Protein AF-A0A662CG00-F1 (afdb_monomer)

Radius of gyration: 19.38 Å; Cα contacts (8 Å, |Δi|>4): 60; chains: 1; bounding box: 55×36×49 Å

Secondary structure (DSSP, 8-state):
----------TTTTHHHHHHHHHHHHHHHHHHHHHHHH--GGGHHHHHHHHHHHHHHHHHHHHHH-GGGGGGTTSHHHHHHHHHHHHHHHHHHHHHHHHHHPBPTTSPBPPHHHHHHHHH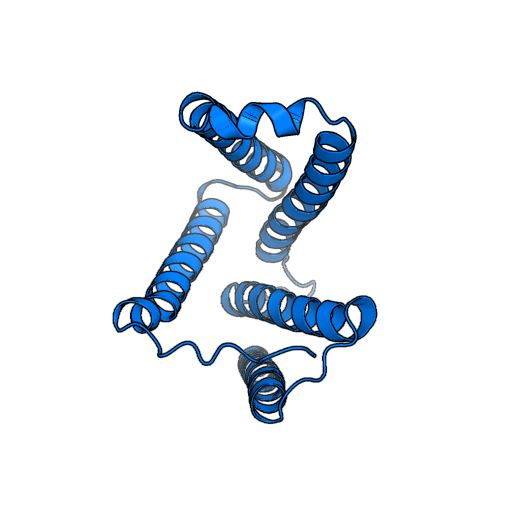HHHHHHHHHHHHHHS-----HHHHHHHHHHHHHHHHHHH-

Foldseek 3Di:
DDDPDPPPPDPVNVCVVVCVVVVLVVVLVVLLVCLVPPADLVCLLVVLVVVVVVVVVVVVVVCVVPVVCVVVVVDVVVVVVVVVVSVVVSVLSSVLSNLQVDQPPVRDRDDNCLSSLCSVLVVVVVVVVCCCPVVVDDDDPVSVCVNVVSVVVSVVVRVD

Sequence (160 aa):
MYKPEREHPERGIIFIPLLLFAGMGLVDSLVKLAQHQYVSDEETALFSAILFLNAFISGILAAIFYRKHNRYFLKGKVWGWGLLLGSVNFGSIYFLVRALHYTSPSGMHMDSSVIFGANNISIVALSVLIGLLVFKEKLKLINWIGVVLSALALLLFTLV

Mean predicted aligned error: 8.77 Å

Solvent-accessible surface area (backbone atoms only — not comparable to full-atom values): 9309 Å² total; per-residue (Å²): 134,91,76,81,80,81,75,73,80,53,83,73,61,72,50,50,64,56,50,50,52,54,50,50,53,51,51,55,50,50,51,51,49,43,43,75,76,76,41,53,82,87,39,37,64,56,53,44,48,52,55,49,49,52,50,48,52,51,48,51,52,48,50,69,76,46,52,91,57,52,72,55,71,75,38,69,67,50,55,53,54,48,50,53,53,48,52,54,53,50,49,50,54,34,52,49,54,50,53,66,65,44,63,43,98,85,74,49,69,65,57,60,69,51,55,53,50,50,51,58,49,48,53,53,52,50,51,51,50,47,39,41,70,75,69,60,54,82,78,52,71,69,57,54,51,52,54,53,51,51,54,49,52,50,53,54,60,70,73,108

pLDDT: mean 81.97, std 12.67, range [35.97, 95.56]

Structure (mmCIF, N/CA/C/O backbone):
data_AF-A0A662CG00-F1
#
_entry.id   AF-A0A662CG00-F1
#
loop_
_atom_site.group_PDB
_atom_site.id
_atom_site.type_symbol
_atom_site.label_atom_id
_atom_site.label_alt_id
_atom_site.label_comp_id
_atom_site.label_asym_id
_atom_site.label_entity_id
_atom_site.label_seq_id
_atom_site.pdbx_PDB_ins_code
_atom_site.Cartn_x
_atom_site.Cartn_y
_atom_site.Cartn_z
_atom_site.occupancy
_atom_site.B_iso_or_equiv
_atom_site.auth_seq_id
_atom_site.auth_comp_id
_atom_site.auth_asym_id
_atom_site.auth_atom_id
_atom_site.pdbx_PDB_model_num
ATOM 1 N N . MET A 1 1 ? -17.172 4.246 31.087 1.00 36.50 1 MET A N 1
ATOM 2 C CA . MET A 1 1 ? -16.514 3.046 31.646 1.00 36.50 1 MET A CA 1
ATOM 3 C C . MET A 1 1 ? -16.277 2.086 30.481 1.00 36.50 1 MET A C 1
ATOM 5 O O . MET A 1 1 ? -17.229 1.475 30.020 1.00 36.50 1 MET A O 1
ATOM 9 N N . TYR A 1 2 ? -15.072 2.067 29.902 1.00 46.22 2 TYR A N 1
ATOM 10 C CA . TYR A 1 2 ? -14.733 1.163 28.793 1.00 46.22 2 TYR A CA 1
ATOM 11 C C . TYR A 1 2 ? -14.626 -0.260 29.355 1.00 46.22 2 TYR A C 1
ATOM 13 O O . TYR A 1 2 ? -13.738 -0.530 30.165 1.00 46.22 2 TYR A O 1
ATOM 21 N N . LYS A 1 3 ? -15.575 -1.135 29.007 1.00 35.97 3 LYS A N 1
ATOM 22 C CA . LYS A 1 3 ? -15.503 -2.565 29.326 1.00 35.97 3 LYS A CA 1
ATOM 23 C C . LYS A 1 3 ? -14.672 -3.236 28.231 1.00 35.97 3 LYS A C 1
ATOM 25 O O . LYS A 1 3 ? -15.059 -3.135 27.072 1.00 35.97 3 LYS A O 1
ATOM 30 N N . PRO A 1 4 ? -13.546 -3.890 28.555 1.00 45.88 4 PRO A N 1
ATOM 31 C CA . PRO A 1 4 ? -12.850 -4.703 27.575 1.00 45.88 4 PRO A CA 1
ATOM 32 C C . PRO A 1 4 ? -13.697 -5.953 27.314 1.00 45.88 4 PRO A C 1
ATOM 34 O O . PRO A 1 4 ? -13.821 -6.809 28.193 1.00 45.88 4 PRO A O 1
ATOM 37 N N . GLU A 1 5 ? -14.302 -6.028 26.131 1.00 48.56 5 GLU A N 1
ATOM 38 C CA . GLU A 1 5 ? -14.909 -7.250 25.604 1.00 48.56 5 GLU A CA 1
ATOM 39 C C . GLU A 1 5 ? -13.821 -8.336 25.614 1.00 48.56 5 GLU A C 1
ATOM 41 O O . GLU A 1 5 ? -12.759 -8.188 25.002 1.00 48.56 5 GLU 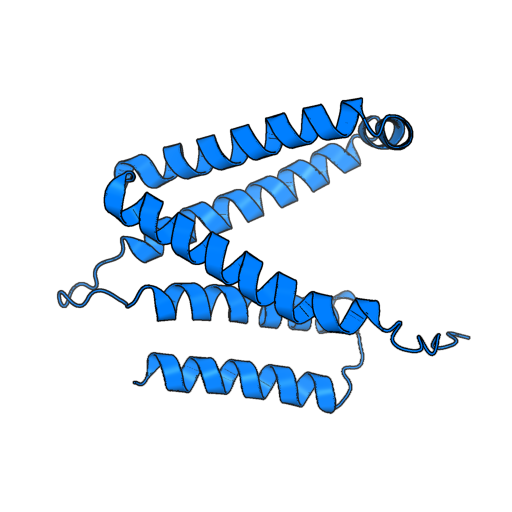A O 1
ATOM 46 N N . ARG A 1 6 ? -14.018 -9.398 26.401 1.00 46.66 6 ARG A N 1
ATOM 47 C CA . ARG A 1 6 ? -13.152 -10.576 26.342 1.00 46.66 6 ARG A CA 1
ATOM 48 C C . ARG A 1 6 ? -13.641 -11.408 25.172 1.00 46.66 6 ARG A C 1
ATOM 50 O O . ARG A 1 6 ? -14.502 -12.263 25.348 1.00 46.66 6 ARG A O 1
ATOM 57 N N . GLU A 1 7 ? -13.107 -11.138 23.991 1.00 55.09 7 GLU A N 1
ATOM 58 C CA . GLU A 1 7 ? -13.342 -12.009 22.849 1.00 55.09 7 GLU A CA 1
ATOM 59 C C . GLU A 1 7 ? -12.662 -13.351 23.128 1.00 55.09 7 GLU A C 1
ATOM 61 O O . GLU A 1 7 ? -11.434 -13.467 23.167 1.00 55.09 7 GLU A O 1
ATOM 66 N N . HIS A 1 8 ? -13.473 -14.370 23.410 1.00 48.47 8 HIS A N 1
ATOM 67 C CA . HIS A 1 8 ? -13.019 -15.745 23.304 1.00 48.47 8 HIS A CA 1
ATOM 68 C C . HIS A 1 8 ? -12.595 -15.945 21.848 1.00 48.47 8 HIS A C 1
ATOM 70 O O . HIS A 1 8 ? -13.415 -15.680 20.971 1.00 48.47 8 HIS A O 1
ATOM 76 N N . PRO A 1 9 ? -11.352 -16.372 21.558 1.00 52.09 9 PRO A N 1
ATOM 77 C CA . PRO A 1 9 ? -10.937 -16.576 20.183 1.00 52.09 9 PRO A CA 1
ATOM 78 C C . PRO A 1 9 ? -11.820 -17.675 19.593 1.00 52.09 9 PRO A C 1
ATOM 80 O O . PRO A 1 9 ? -11.669 -18.855 19.920 1.00 52.09 9 PRO A O 1
ATOM 83 N N . GLU A 1 10 ? -12.788 -17.286 18.765 1.00 61.75 10 GLU A N 1
ATOM 84 C CA . GLU A 1 10 ? -13.555 -18.230 17.970 1.00 61.75 10 GLU A CA 1
ATOM 85 C C . GLU A 1 10 ? -12.547 -19.061 17.171 1.00 61.75 10 GLU A C 1
ATOM 87 O O . GLU A 1 10 ? -11.592 -18.523 16.609 1.00 61.75 10 GLU A O 1
ATOM 92 N N . ARG A 1 11 ? -12.712 -20.388 17.138 1.00 62.00 11 ARG A N 1
ATOM 93 C CA . ARG A 1 11 ? -11.718 -21.312 16.555 1.00 62.00 11 ARG A CA 1
ATOM 94 C C . ARG A 1 11 ? -11.345 -20.978 15.096 1.00 62.00 11 ARG A C 1
ATOM 96 O O . ARG A 1 11 ? -10.280 -21.385 14.647 1.00 62.00 11 ARG A O 1
ATOM 103 N N . GLY A 1 12 ? -12.176 -20.212 14.382 1.00 62.88 12 GLY A N 1
ATOM 104 C CA . GLY A 1 12 ? -11.893 -19.695 13.038 1.00 62.88 12 GLY A CA 1
ATOM 105 C C . GLY A 1 12 ? -10.865 -18.553 12.971 1.00 62.88 12 GLY A C 1
ATOM 106 O O . GLY A 1 12 ? -10.205 -18.399 11.947 1.00 62.88 12 GLY A O 1
ATOM 107 N N . ILE A 1 13 ? -10.656 -17.792 14.050 1.00 69.88 13 ILE A N 1
ATOM 108 C CA . ILE A 1 13 ? -9.767 -16.612 14.078 1.00 69.88 13 ILE A CA 1
ATOM 109 C C . ILE A 1 13 ? -8.284 -17.021 14.011 1.00 69.88 13 ILE A C 1
ATOM 111 O O . ILE A 1 13 ? -7.452 -16.275 13.501 1.00 69.88 13 ILE A O 1
ATOM 115 N N . ILE A 1 14 ? -7.948 -18.241 14.441 1.00 79.00 14 ILE A N 1
ATOM 116 C CA . ILE A 1 14 ? -6.572 -18.770 14.436 1.00 79.00 14 ILE A CA 1
ATOM 117 C C . ILE A 1 14 ? -6.041 -18.981 13.006 1.00 79.00 14 ILE A C 1
ATOM 119 O O . ILE A 1 14 ? -4.834 -18.917 12.784 1.00 79.00 14 ILE A O 1
ATOM 123 N N . PHE A 1 15 ? -6.921 -19.176 12.017 1.00 85.19 15 PHE A N 1
ATOM 124 C CA . PHE A 1 15 ? -6.515 -19.328 10.615 1.00 85.19 15 PHE A CA 1
ATOM 125 C C . PHE A 1 15 ? -6.239 -17.993 9.914 1.00 85.19 15 PHE A C 1
ATOM 127 O O . PHE A 1 15 ? -5.565 -17.981 8.885 1.00 85.19 15 PHE A O 1
ATOM 134 N N . ILE A 1 16 ? -6.712 -16.867 10.462 1.00 85.56 16 ILE A N 1
ATOM 135 C CA . ILE A 1 16 ? -6.557 -15.545 9.836 1.00 85.56 16 ILE A CA 1
ATOM 136 C C . ILE A 1 16 ? -5.075 -15.157 9.673 1.00 85.56 16 ILE A C 1
ATOM 138 O O . ILE A 1 16 ? -4.707 -14.772 8.564 1.00 85.56 16 ILE A O 1
ATOM 142 N N . PRO A 1 17 ? -4.191 -15.302 10.684 1.00 85.88 17 PRO A N 1
ATOM 143 C CA . PRO A 1 17 ? -2.763 -15.030 10.512 1.00 85.88 17 PRO A CA 1
ATOM 144 C C . PRO A 1 17 ? -2.103 -15.895 9.434 1.00 85.88 17 PRO A C 1
ATOM 146 O O . PRO A 1 17 ? -1.282 -15.393 8.674 1.00 85.88 17 PRO A O 1
ATOM 149 N N . LEU A 1 18 ? -2.483 -17.175 9.334 1.00 88.75 18 LEU A N 1
ATOM 150 C CA . LEU A 1 18 ? -1.947 -18.087 8.320 1.00 88.75 18 LEU A CA 1
ATOM 151 C C . LEU A 1 18 ? -2.378 -17.662 6.909 1.00 88.75 18 LEU A C 1
ATOM 153 O O . LEU A 1 18 ? -1.567 -17.644 5.986 1.00 88.75 18 LEU A O 1
ATOM 157 N N . LEU A 1 19 ? -3.650 -17.286 6.752 1.00 90.44 19 LEU A N 1
ATOM 158 C CA . LEU A 1 19 ? -4.203 -16.814 5.485 1.00 90.44 19 LEU A CA 1
ATOM 159 C C . LEU A 1 19 ? -3.586 -15.475 5.069 1.00 90.44 19 LEU A C 1
ATOM 161 O O . LEU A 1 19 ? -3.247 -15.304 3.902 1.00 90.44 19 LEU A O 1
ATOM 165 N N . LEU A 1 20 ? -3.389 -14.551 6.015 1.00 88.75 20 LEU A N 1
ATOM 166 C CA . LEU A 1 20 ? -2.691 -13.287 5.768 1.00 88.75 20 LEU A CA 1
ATOM 167 C C . LEU A 1 20 ? -1.233 -13.516 5.370 1.00 88.75 20 LEU A C 1
ATOM 169 O O . LEU A 1 20 ? -0.775 -12.898 4.415 1.00 88.75 20 LEU A O 1
ATOM 173 N N . PHE A 1 21 ? -0.528 -14.423 6.051 1.00 88.00 21 PHE A N 1
ATOM 174 C CA . PHE A 1 21 ? 0.848 -14.782 5.712 1.00 88.00 21 PHE A CA 1
ATOM 175 C C . PHE A 1 21 ? 0.948 -15.351 4.291 1.00 88.00 21 PHE A C 1
ATOM 177 O O . PHE A 1 21 ? 1.732 -14.860 3.481 1.00 88.00 21 PHE A O 1
ATOM 184 N N . ALA A 1 22 ? 0.112 -16.341 3.963 1.00 93.06 22 ALA A N 1
ATOM 185 C CA . ALA A 1 22 ? 0.098 -16.952 2.637 1.00 93.06 22 ALA A CA 1
ATOM 186 C C . ALA A 1 22 ? -0.325 -15.954 1.546 1.00 93.06 22 ALA A C 1
ATOM 188 O O . ALA A 1 22 ? 0.292 -15.901 0.485 1.00 93.06 22 ALA A O 1
ATOM 189 N N . GLY A 1 23 ? -1.351 -15.143 1.813 1.00 93.38 23 GLY A N 1
ATOM 190 C CA . GLY A 1 23 ? -1.857 -14.135 0.887 1.00 93.38 23 GLY A CA 1
ATOM 191 C C . GLY A 1 23 ? -0.847 -13.023 0.612 1.00 93.38 23 GLY A C 1
ATOM 192 O O . GLY A 1 23 ? -0.605 -12.715 -0.552 1.00 93.38 23 GLY A O 1
ATOM 193 N N . MET A 1 24 ? -0.214 -12.460 1.649 1.00 89.94 24 MET A N 1
ATOM 194 C CA . MET A 1 24 ? 0.842 -11.456 1.465 1.00 89.94 24 MET A CA 1
ATOM 195 C C . MET A 1 24 ? 2.039 -12.034 0.714 1.00 89.94 24 MET A C 1
ATOM 197 O O . MET A 1 24 ? 2.472 -11.434 -0.262 1.00 89.94 24 MET A O 1
ATOM 201 N N . GLY A 1 25 ? 2.522 -13.222 1.094 1.00 90.75 25 GLY A N 1
ATOM 202 C CA . GLY A 1 25 ? 3.646 -13.858 0.401 1.00 90.75 25 GLY A CA 1
ATOM 203 C C . GLY A 1 25 ? 3.355 -14.135 -1.078 1.00 90.75 25 GLY A C 1
ATOM 204 O O . GLY A 1 25 ? 4.222 -13.928 -1.929 1.00 90.75 25 GLY A O 1
ATOM 205 N N . LEU A 1 26 ? 2.124 -14.547 -1.402 1.00 95.12 26 LEU A N 1
ATOM 206 C CA . LEU A 1 26 ? 1.669 -14.703 -2.785 1.00 95.12 26 LEU A CA 1
ATOM 207 C C . LEU A 1 26 ? 1.659 -13.371 -3.537 1.00 95.12 26 LEU A C 1
ATOM 209 O O . LEU A 1 26 ? 2.178 -13.310 -4.649 1.00 95.12 26 LEU A O 1
ATOM 213 N N . VAL A 1 27 ? 1.096 -12.313 -2.949 1.00 92.62 27 VAL A N 1
ATOM 214 C CA . VAL A 1 27 ? 1.043 -10.984 -3.578 1.00 92.62 27 VAL A CA 1
ATOM 215 C C . VAL A 1 27 ? 2.450 -10.433 -3.815 1.00 92.62 27 VAL A C 1
ATOM 217 O O . VAL A 1 27 ? 2.746 -10.035 -4.940 1.00 92.62 27 VAL A O 1
ATOM 220 N N . ASP A 1 28 ? 3.334 -10.481 -2.817 1.00 91.75 28 ASP A N 1
ATOM 221 C CA . ASP A 1 28 ? 4.722 -10.009 -2.932 1.00 91.75 28 ASP A CA 1
ATOM 222 C C . ASP A 1 28 ? 5.478 -10.781 -4.028 1.00 91.75 28 ASP A C 1
ATOM 224 O O . ASP A 1 28 ? 6.161 -10.193 -4.871 1.00 91.75 28 ASP A O 1
ATOM 228 N N . SER A 1 29 ? 5.285 -12.103 -4.085 1.00 91.38 29 SER A N 1
ATOM 229 C CA . SER A 1 29 ? 5.883 -12.9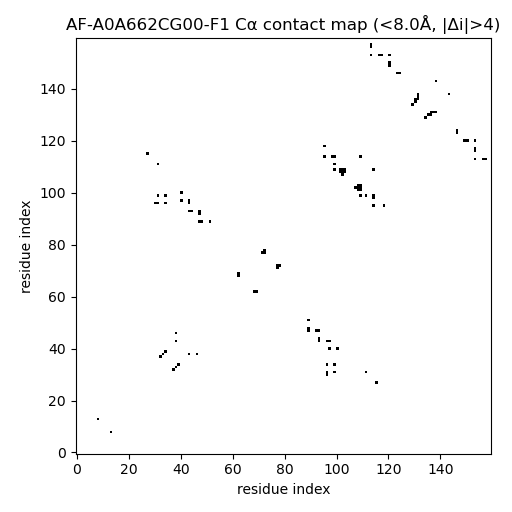55 -5.121 1.00 91.38 29 SER A CA 1
ATOM 230 C C . SER A 1 29 ? 5.351 -12.636 -6.518 1.00 91.38 29 SER A C 1
ATOM 232 O O . SER A 1 29 ? 6.129 -12.592 -7.470 1.00 91.38 29 SER A O 1
ATOM 234 N N . LEU A 1 30 ? 4.046 -12.387 -6.659 1.00 92.25 30 LEU A N 1
ATOM 235 C CA . LEU A 1 30 ? 3.433 -12.004 -7.933 1.00 92.25 30 LEU A CA 1
ATOM 236 C C . LEU A 1 30 ? 3.906 -10.627 -8.396 1.00 92.25 30 LEU A C 1
ATOM 238 O O . LEU A 1 30 ? 4.181 -10.458 -9.580 1.00 92.25 30 LEU A O 1
ATOM 242 N N . VAL A 1 31 ? 4.047 -9.663 -7.483 1.00 91.38 31 VAL A N 1
ATOM 243 C CA . VAL A 1 31 ? 4.604 -8.340 -7.801 1.00 91.38 31 VAL A CA 1
ATOM 244 C C . VAL A 1 31 ? 6.053 -8.474 -8.254 1.00 91.38 31 VAL A C 1
ATOM 246 O O . VAL A 1 31 ? 6.409 -7.903 -9.280 1.00 91.38 31 VAL A O 1
ATOM 249 N N . LYS A 1 32 ? 6.874 -9.274 -7.561 1.00 89.25 32 LYS A N 1
ATOM 250 C CA . LYS A 1 32 ? 8.256 -9.555 -7.981 1.00 89.25 32 LYS A CA 1
ATOM 251 C C . LYS A 1 32 ? 8.317 -10.234 -9.350 1.00 89.25 32 LYS A C 1
ATOM 253 O O . LYS A 1 32 ? 9.147 -9.875 -10.176 1.00 89.25 32 LYS A O 1
ATOM 258 N N . LEU A 1 33 ? 7.449 -11.214 -9.597 1.00 90.19 33 LEU A N 1
ATOM 259 C CA . LEU A 1 33 ? 7.377 -11.911 -10.880 1.00 90.19 33 LEU A CA 1
ATOM 260 C C . LEU A 1 33 ? 6.972 -10.953 -12.005 1.00 90.19 33 LEU A C 1
ATOM 262 O O . LEU A 1 33 ? 7.603 -10.952 -13.060 1.00 90.19 33 LEU A O 1
ATOM 266 N N . ALA A 1 34 ? 5.952 -10.127 -11.763 1.00 88.19 34 ALA A N 1
ATOM 267 C CA . ALA A 1 34 ? 5.493 -9.116 -12.704 1.00 88.19 34 ALA A CA 1
ATOM 268 C C . ALA A 1 34 ? 6.598 -8.104 -13.009 1.00 88.19 34 ALA A C 1
ATOM 270 O O . ALA A 1 34 ? 6.887 -7.849 -14.174 1.00 88.19 34 ALA A O 1
ATOM 271 N N . GLN A 1 35 ? 7.258 -7.609 -11.963 1.00 87.12 35 GLN A N 1
ATOM 272 C CA . GLN A 1 35 ? 8.409 -6.724 -12.059 1.00 87.12 35 GLN A CA 1
ATOM 273 C C . GLN A 1 35 ? 9.517 -7.347 -12.916 1.00 87.12 35 GLN A C 1
ATOM 275 O O . GLN A 1 35 ? 9.969 -6.738 -13.875 1.00 87.12 35 GLN A O 1
ATOM 280 N N . HIS A 1 36 ? 9.910 -8.588 -12.632 1.00 85.50 36 HIS A N 1
ATOM 281 C CA . HIS A 1 36 ? 11.012 -9.229 -13.342 1.00 85.50 36 HIS A CA 1
ATOM 282 C C . HIS A 1 36 ? 10.691 -9.536 -14.817 1.00 85.50 36 HIS A C 1
ATOM 284 O O . HIS A 1 36 ? 11.576 -9.419 -15.666 1.00 85.50 36 HIS A O 1
ATOM 290 N N . GLN A 1 37 ? 9.467 -9.972 -15.132 1.00 84.62 37 GLN A N 1
ATOM 291 C CA . GLN A 1 37 ? 9.127 -10.464 -16.474 1.00 84.62 37 GLN A CA 1
ATOM 292 C C . GLN A 1 37 ? 8.473 -9.425 -17.388 1.00 84.62 37 GLN A C 1
ATOM 294 O O . GLN A 1 37 ? 8.587 -9.554 -18.606 1.00 84.62 37 GLN A O 1
ATOM 299 N N . TYR A 1 38 ? 7.764 -8.442 -16.832 1.00 80.12 38 TYR A N 1
ATOM 300 C CA . TYR A 1 38 ? 6.805 -7.639 -17.598 1.00 80.12 38 TYR A CA 1
ATOM 301 C C . TYR A 1 38 ? 6.874 -6.132 -17.342 1.00 80.12 38 TYR A C 1
ATOM 303 O O . TYR A 1 38 ? 6.138 -5.401 -17.999 1.00 80.12 38 TYR A O 1
ATOM 311 N N . VAL A 1 39 ? 7.686 -5.655 -16.393 1.00 82.62 39 VAL A N 1
ATOM 312 C CA . VAL A 1 39 ? 7.731 -4.229 -16.038 1.00 82.62 39 VAL A CA 1
ATOM 313 C C . VAL A 1 39 ? 9.169 -3.741 -16.092 1.00 82.62 39 VAL A C 1
ATOM 315 O O . VAL A 1 39 ? 9.980 -4.089 -15.241 1.00 82.62 39 VAL A O 1
ATOM 318 N N . SER A 1 40 ? 9.487 -2.915 -17.083 1.00 80.56 40 SER A N 1
ATOM 319 C CA . SER A 1 40 ? 10.732 -2.141 -17.076 1.00 80.56 40 SER A CA 1
ATOM 320 C C . SER A 1 40 ? 10.636 -0.943 -16.116 1.00 80.56 40 SER A C 1
ATOM 322 O O . SER A 1 40 ? 9.545 -0.560 -15.688 1.00 80.56 40 SER A O 1
ATOM 324 N N . ASP A 1 41 ? 11.766 -0.317 -15.767 1.00 76.38 41 ASP A N 1
ATOM 325 C CA . ASP A 1 41 ? 11.772 0.797 -14.803 1.00 76.38 41 ASP A CA 1
ATOM 326 C C . ASP A 1 41 ? 10.881 1.971 -15.260 1.00 76.38 41 ASP A C 1
ATOM 328 O O . ASP A 1 41 ? 10.110 2.520 -14.467 1.00 76.38 41 ASP A O 1
ATOM 332 N N . GLU A 1 42 ? 10.873 2.262 -16.565 1.00 78.00 42 GLU A N 1
ATOM 333 C CA . GLU A 1 42 ? 10.032 3.293 -17.192 1.00 78.00 42 GLU A CA 1
ATOM 334 C C . GLU A 1 42 ? 8.528 2.955 -17.152 1.00 78.00 42 GLU A C 1
ATOM 336 O O . GLU A 1 42 ? 7.679 3.849 -17.105 1.00 78.00 42 GLU A O 1
ATOM 341 N N . GLU A 1 43 ? 8.174 1.669 -17.092 1.00 86.88 43 GLU A N 1
ATOM 342 C CA . GLU A 1 43 ? 6.789 1.181 -17.077 1.00 86.88 43 GLU A CA 1
ATOM 343 C C . GLU A 1 43 ? 6.217 1.025 -15.661 1.00 86.88 43 GLU A C 1
ATOM 345 O O . GLU A 1 43 ? 5.024 0.755 -15.499 1.00 86.88 43 GLU A O 1
ATOM 350 N N . THR A 1 44 ? 7.019 1.259 -14.618 1.00 86.94 44 THR A N 1
ATOM 351 C CA . THR A 1 44 ? 6.601 1.141 -13.208 1.00 86.94 44 THR A CA 1
ATOM 352 C C . THR A 1 44 ? 5.335 1.953 -12.895 1.00 86.94 44 THR A C 1
ATOM 354 O O . THR A 1 44 ? 4.439 1.499 -12.168 1.00 86.94 44 THR A O 1
ATOM 357 N N . ALA A 1 45 ? 5.225 3.155 -13.471 1.00 88.69 45 ALA A N 1
ATOM 358 C CA . ALA A 1 45 ? 4.048 4.010 -13.321 1.00 88.69 45 ALA A CA 1
ATOM 359 C C . ALA A 1 45 ? 2.810 3.420 -14.015 1.00 88.69 45 ALA A C 1
ATOM 361 O O . ALA A 1 45 ? 1.720 3.429 -13.439 1.00 88.69 45 ALA A O 1
ATOM 362 N N . LEU A 1 46 ? 2.979 2.872 -15.224 1.00 89.38 46 LEU A N 1
ATOM 363 C CA . LEU A 1 46 ? 1.910 2.228 -15.992 1.00 89.38 46 LEU A CA 1
ATOM 364 C C . LEU A 1 46 ? 1.406 0.965 -15.290 1.00 89.38 46 LEU A C 1
ATOM 366 O O . LEU A 1 46 ? 0.197 0.803 -15.129 1.00 89.38 46 LEU A O 1
ATOM 370 N N . PHE A 1 47 ? 2.311 0.119 -14.795 1.00 90.50 47 PHE A N 1
ATOM 371 C CA . PHE A 1 47 ? 1.962 -1.060 -14.003 1.00 90.50 47 PHE A CA 1
ATOM 372 C C . PHE A 1 47 ? 1.122 -0.690 -12.772 1.00 90.50 47 PHE A C 1
ATOM 374 O O . PHE A 1 47 ? 0.032 -1.230 -12.564 1.00 90.50 47 PHE A O 1
ATOM 381 N N . SER A 1 48 ? 1.581 0.298 -11.999 1.00 90.94 48 SER A N 1
ATOM 382 C CA . SER A 1 48 ? 0.855 0.791 -10.821 1.00 90.94 48 SER A CA 1
ATOM 383 C C . SER A 1 48 ? -0.524 1.353 -11.192 1.00 90.94 48 SER A C 1
ATOM 385 O O . SER A 1 48 ? -1.506 1.115 -10.486 1.00 90.94 48 SER A O 1
ATOM 387 N N . ALA A 1 49 ? -0.633 2.057 -12.324 1.00 91.62 49 ALA A N 1
ATOM 388 C CA . ALA A 1 49 ? -1.900 2.601 -12.807 1.00 91.62 49 ALA A CA 1
ATOM 389 C C . ALA A 1 49 ? -2.889 1.500 -13.215 1.00 91.62 49 ALA A C 1
ATOM 391 O O . ALA A 1 49 ? -4.071 1.595 -12.884 1.00 91.62 49 ALA A O 1
ATOM 392 N N . ILE A 1 50 ? -2.420 0.435 -13.870 1.00 92.31 50 ILE A N 1
ATOM 393 C CA . ILE A 1 50 ? -3.255 -0.715 -14.246 1.00 92.31 50 ILE A CA 1
ATOM 394 C C . ILE A 1 50 ? -3.755 -1.452 -12.996 1.00 92.31 50 ILE A C 1
ATOM 396 O O . ILE A 1 50 ? -4.940 -1.786 -12.922 1.00 92.31 50 ILE A O 1
ATOM 400 N N . LEU A 1 51 ? -2.901 -1.649 -11.983 1.00 92.06 51 LEU A N 1
ATOM 401 C CA . LEU A 1 51 ? -3.321 -2.223 -10.698 1.00 92.06 51 LEU A CA 1
ATOM 402 C C . LEU A 1 51 ? -4.434 -1.392 -10.045 1.00 92.06 51 LEU A C 1
ATOM 404 O O . LEU A 1 51 ? -5.439 -1.942 -9.588 1.00 92.06 51 LEU A O 1
ATOM 408 N N . PHE A 1 52 ? -4.294 -0.066 -10.054 1.00 91.88 52 PHE A N 1
ATOM 409 C CA . PHE A 1 52 ? -5.304 0.844 -9.515 1.00 91.88 52 PHE A CA 1
ATOM 410 C C . PHE A 1 52 ? -6.585 0.881 -10.343 1.00 91.88 52 PHE A C 1
ATOM 412 O O . PHE A 1 52 ? -7.674 0.956 -9.775 1.00 91.88 52 PHE A O 1
ATOM 419 N N . LEU A 1 53 ? -6.484 0.772 -11.666 1.00 93.88 53 LEU A N 1
ATOM 420 C CA . LEU A 1 53 ? -7.646 0.638 -12.536 1.00 93.88 53 LEU A CA 1
ATOM 421 C C . LEU A 1 53 ? -8.414 -0.651 -12.219 1.00 93.88 53 LEU A C 1
ATOM 423 O O . LEU A 1 53 ? -9.638 -0.624 -12.098 1.00 93.88 53 LEU A O 1
ATOM 427 N N . ASN A 1 54 ? -7.712 -1.764 -12.003 1.00 94.44 54 ASN A N 1
ATOM 428 C CA . ASN A 1 54 ? -8.336 -3.020 -11.596 1.00 94.44 54 ASN A CA 1
ATOM 429 C C . ASN A 1 54 ? -8.986 -2.919 -10.199 1.00 94.44 54 ASN A C 1
ATOM 431 O O . ASN A 1 54 ? -10.101 -3.404 -9.983 1.00 94.44 54 ASN A O 1
ATOM 435 N N . ALA A 1 55 ? -8.343 -2.224 -9.256 1.00 93.06 55 ALA A N 1
ATOM 436 C CA . ALA A 1 55 ? -8.931 -1.922 -7.949 1.00 93.06 55 ALA A CA 1
ATOM 437 C C . ALA A 1 55 ? -10.188 -1.038 -8.075 1.00 93.06 55 ALA A C 1
ATOM 439 O O . ALA A 1 55 ? -11.189 -1.270 -7.399 1.00 93.06 55 ALA A O 1
ATOM 440 N N . PHE A 1 56 ? -10.184 -0.069 -8.990 1.00 92.62 56 PHE A N 1
ATOM 441 C CA . PHE A 1 56 ? -11.336 0.786 -9.261 1.00 92.62 56 PHE A CA 1
ATOM 442 C C . PHE A 1 56 ? -12.509 0.000 -9.864 1.00 92.62 56 PHE A C 1
ATOM 444 O O . PHE A 1 56 ? -13.635 0.111 -9.378 1.00 92.62 56 PHE A O 1
ATOM 451 N N . ILE A 1 57 ? -12.249 -0.846 -10.867 1.00 95.56 57 ILE A N 1
ATOM 452 C CA . ILE A 1 57 ? -13.266 -1.711 -11.486 1.00 95.56 57 ILE A CA 1
ATOM 453 C C . ILE A 1 57 ? -13.854 -2.670 -10.447 1.00 95.56 57 ILE A C 1
ATOM 455 O O . ILE A 1 57 ? -15.075 -2.760 -10.316 1.00 95.56 57 ILE A O 1
ATOM 459 N N . SER A 1 58 ? -13.011 -3.348 -9.663 1.00 93.69 58 SER A N 1
ATOM 460 C CA . SER A 1 58 ? -13.489 -4.245 -8.603 1.00 93.69 58 SER A CA 1
ATOM 461 C C . SER A 1 58 ? -14.291 -3.496 -7.531 1.00 93.69 58 SER A C 1
ATOM 463 O O . SER A 1 58 ? -15.320 -4.000 -7.079 1.00 93.69 58 SER A O 1
ATOM 465 N N . GLY A 1 59 ? -13.906 -2.259 -7.202 1.00 90.88 59 GLY A N 1
ATOM 466 C CA . GLY A 1 59 ? -14.673 -1.361 -6.339 1.00 90.88 59 GLY A CA 1
ATOM 467 C C . GLY A 1 59 ? -16.056 -1.013 -6.900 1.00 90.88 59 GLY A C 1
ATOM 468 O O . GLY A 1 59 ? -17.043 -1.062 -6.162 1.00 90.88 59 GLY A O 1
ATOM 469 N N . ILE A 1 60 ? -16.163 -0.726 -8.203 1.00 90.75 60 ILE A N 1
ATOM 470 C CA . ILE A 1 60 ? -17.456 -0.506 -8.875 1.00 90.75 60 ILE A CA 1
ATOM 471 C C . ILE A 1 60 ? -18.314 -1.770 -8.809 1.00 90.75 60 ILE A C 1
ATOM 473 O O . ILE A 1 60 ? -19.487 -1.690 -8.436 1.00 90.75 60 ILE A O 1
ATOM 477 N N . LEU A 1 61 ? -17.745 -2.937 -9.127 1.00 93.06 61 LEU A N 1
ATOM 478 C CA . LEU A 1 61 ? -18.462 -4.211 -9.041 1.00 93.06 61 LEU A CA 1
ATOM 479 C C . LEU A 1 61 ? -18.981 -4.440 -7.618 1.00 93.06 61 LEU A C 1
ATOM 481 O O . LEU A 1 61 ? -20.167 -4.711 -7.430 1.00 93.06 61 LEU A O 1
ATOM 485 N N . ALA A 1 62 ? -18.135 -4.248 -6.605 1.00 90.50 62 ALA A N 1
ATOM 486 C CA . ALA A 1 62 ? -18.535 -4.356 -5.208 1.00 90.50 62 ALA A CA 1
ATOM 487 C C . ALA A 1 62 ? -19.679 -3.384 -4.861 1.00 90.50 62 ALA A C 1
ATOM 489 O O . ALA A 1 62 ? -20.649 -3.783 -4.214 1.00 90.50 62 ALA A O 1
ATOM 490 N N . ALA A 1 63 ? -19.641 -2.137 -5.340 1.00 87.94 63 ALA A N 1
ATOM 491 C CA . ALA A 1 63 ? -20.709 -1.160 -5.110 1.00 87.94 63 ALA A CA 1
ATOM 492 C C . ALA A 1 63 ? -22.062 -1.570 -5.734 1.00 87.94 63 ALA A C 1
ATOM 494 O O . ALA A 1 63 ? -23.124 -1.213 -5.210 1.00 87.94 63 ALA A O 1
ATOM 495 N N . ILE A 1 64 ? -22.056 -2.346 -6.825 1.00 89.25 64 ILE A N 1
ATOM 496 C CA . ILE A 1 64 ? -23.279 -2.890 -7.441 1.00 89.25 64 ILE A CA 1
ATOM 497 C C . ILE A 1 64 ? -23.912 -3.963 -6.546 1.00 89.25 64 ILE A C 1
ATOM 499 O O . ILE A 1 64 ? -25.138 -3.965 -6.392 1.00 89.25 64 ILE A O 1
ATOM 503 N N . PHE A 1 65 ? -23.103 -4.839 -5.942 1.00 89.56 65 PHE A N 1
ATOM 504 C CA . PHE A 1 65 ? -23.578 -5.912 -5.058 1.00 89.56 65 PHE A CA 1
ATOM 505 C C . PHE A 1 65 ? -23.955 -5.401 -3.657 1.00 89.56 65 PHE A C 1
ATOM 507 O O . PHE A 1 65 ? -24.962 -5.826 -3.089 1.00 89.56 65 PHE A O 1
ATOM 514 N N . TYR A 1 66 ? -23.219 -4.429 -3.111 1.00 86.31 66 TYR A N 1
ATOM 515 C CA . TYR A 1 66 ? -23.395 -3.927 -1.741 1.00 86.31 66 TYR A CA 1
ATOM 516 C C . TYR A 1 66 ? -24.190 -2.612 -1.654 1.00 86.31 66 TYR A C 1
ATOM 518 O O . TYR A 1 66 ? -23.855 -1.711 -0.878 1.00 86.31 66 TYR A O 1
ATOM 526 N N . ARG A 1 67 ? -25.316 -2.524 -2.382 1.00 80.19 67 ARG A N 1
ATOM 527 C CA . ARG A 1 67 ? -26.125 -1.292 -2.553 1.00 80.19 67 ARG A CA 1
ATOM 528 C C . ARG A 1 67 ? -26.502 -0.557 -1.264 1.00 80.19 67 ARG A C 1
ATOM 530 O O . ARG A 1 67 ? -26.629 0.666 -1.273 1.00 80.19 67 ARG A O 1
ATOM 537 N N . LYS A 1 68 ? -26.657 -1.271 -0.142 1.00 80.06 68 LYS A N 1
ATOM 538 C CA . LYS A 1 68 ? -26.990 -0.692 1.176 1.00 80.06 68 LYS A CA 1
ATOM 539 C C . LYS A 1 68 ? -25.988 0.386 1.624 1.00 80.06 68 LYS A C 1
ATOM 541 O O . LYS A 1 68 ? -26.369 1.314 2.338 1.00 80.06 68 LYS A O 1
ATOM 546 N N . HI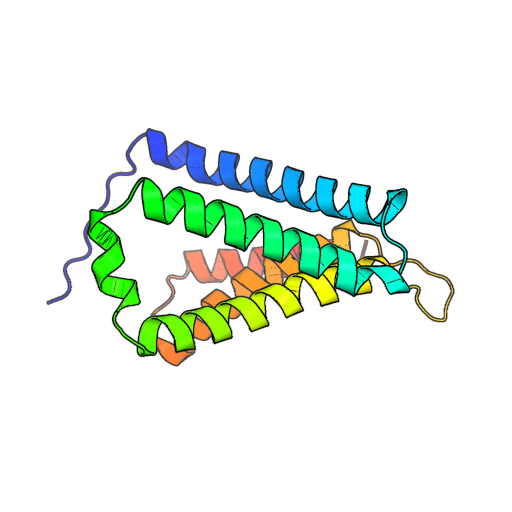S A 1 69 ? -24.735 0.293 1.180 1.00 77.56 69 HIS A N 1
ATOM 547 C CA . HIS A 1 69 ? -23.659 1.212 1.550 1.00 77.56 69 HIS A CA 1
ATOM 548 C C . HIS A 1 69 ? -23.487 2.370 0.550 1.00 77.56 69 HIS A C 1
ATOM 550 O O . HIS A 1 69 ? -22.774 3.329 0.842 1.00 77.56 69 HIS A O 1
ATOM 556 N N . ASN A 1 70 ? -24.204 2.379 -0.580 1.00 79.38 70 ASN A N 1
ATOM 557 C CA . ASN A 1 70 ? -23.985 3.385 -1.626 1.00 79.38 70 ASN A CA 1
ATOM 558 C C . ASN A 1 70 ? -24.353 4.812 -1.188 1.00 79.38 70 ASN A C 1
ATOM 560 O O . ASN A 1 70 ? -23.788 5.786 -1.678 1.00 79.38 70 ASN A O 1
ATOM 564 N N . ARG A 1 71 ? -25.223 4.944 -0.178 1.00 80.50 71 ARG A N 1
ATOM 565 C CA . ARG A 1 71 ? -25.557 6.225 0.469 1.00 80.50 71 ARG A CA 1
ATOM 566 C C . ARG A 1 71 ? -24.346 6.951 1.070 1.00 80.50 71 ARG A C 1
ATOM 568 O O . ARG A 1 71 ? -24.417 8.160 1.275 1.00 80.50 71 ARG A O 1
ATOM 575 N N . TYR A 1 72 ? -23.254 6.246 1.379 1.00 79.88 72 TYR A N 1
ATOM 576 C CA . TYR A 1 72 ? -22.037 6.865 1.909 1.00 79.88 72 TYR A CA 1
ATOM 577 C C . TYR A 1 72 ? -21.265 7.640 0.831 1.00 79.88 72 TYR A C 1
ATOM 579 O O . TYR A 1 72 ? -20.711 8.690 1.150 1.00 79.88 72 TYR A O 1
ATOM 587 N N . PHE A 1 73 ? -21.319 7.221 -0.439 1.00 81.12 73 PHE A N 1
ATOM 588 C CA . PHE A 1 73 ? -20.669 7.932 -1.551 1.00 81.12 73 PHE A CA 1
ATOM 589 C C . PHE A 1 73 ? -21.315 9.285 -1.878 1.00 81.12 73 PHE A C 1
ATOM 591 O O . PHE A 1 73 ? -20.705 10.107 -2.550 1.00 81.12 73 PHE A O 1
ATOM 598 N N . LEU A 1 74 ? -22.513 9.576 -1.363 1.00 81.44 74 LEU A N 1
ATOM 599 C CA . LEU A 1 74 ? -23.133 10.901 -1.500 1.00 81.44 74 LEU A CA 1
ATOM 600 C C . LEU A 1 74 ? -22.438 11.972 -0.642 1.00 81.44 74 LEU A C 1
ATOM 602 O O . LEU A 1 74 ? -22.654 13.167 -0.829 1.00 81.44 74 LEU A O 1
ATOM 606 N N . LYS A 1 75 ? -21.602 11.566 0.320 1.00 89.19 75 LYS A N 1
ATOM 607 C CA . LYS A 1 75 ? -20.853 12.492 1.170 1.00 89.19 75 LYS A CA 1
ATOM 608 C C . LYS A 1 75 ? -19.538 12.854 0.483 1.00 89.19 75 LYS A C 1
ATOM 610 O O . LYS A 1 75 ? -18.641 12.022 0.412 1.00 89.19 75 LYS A O 1
ATOM 615 N N . GLY A 1 76 ? -19.359 14.117 0.092 1.00 87.56 76 GLY A N 1
ATOM 616 C CA . GLY A 1 76 ? -18.108 14.599 -0.525 1.00 87.56 76 GLY A CA 1
ATOM 617 C C . GLY A 1 76 ? -16.839 14.303 0.295 1.00 87.56 76 GLY A C 1
ATOM 618 O O . GLY A 1 76 ? -15.786 14.025 -0.267 1.00 87.56 76 GLY A O 1
ATOM 619 N N . LYS A 1 77 ? -16.949 14.243 1.633 1.00 91.00 77 LYS A N 1
ATOM 620 C CA . LYS A 1 77 ? -15.839 13.833 2.517 1.00 91.00 77 LYS A CA 1
ATOM 621 C C . LYS A 1 77 ? -15.326 12.417 2.230 1.00 91.00 77 LYS A C 1
ATOM 623 O O . LYS A 1 77 ? -14.140 12.172 2.408 1.00 91.00 77 LYS A O 1
ATOM 628 N N . VAL A 1 78 ? -16.197 11.497 1.809 1.00 90.12 78 VAL A N 1
ATOM 629 C CA . VAL A 1 78 ? -15.812 10.111 1.488 1.00 90.12 78 VAL A CA 1
ATOM 630 C C . VAL A 1 78 ? -14.914 10.085 0.257 1.00 90.12 78 VAL A C 1
ATOM 632 O O . VAL A 1 78 ? -13.902 9.396 0.271 1.00 90.12 78 VAL A O 1
ATOM 635 N N . TRP A 1 79 ? -15.216 10.901 -0.753 1.00 89.69 79 TRP A N 1
ATOM 636 C CA . TRP A 1 79 ? -14.355 11.060 -1.924 1.00 89.69 79 TRP A CA 1
ATOM 637 C C . TRP A 1 79 ? -13.008 11.682 -1.566 1.00 89.69 79 TRP A C 1
ATOM 639 O O . TRP A 1 79 ? -11.984 11.175 -2.000 1.00 89.69 79 TRP A O 1
ATOM 649 N N . GLY A 1 80 ? -12.991 12.721 -0.723 1.00 93.31 80 GLY A N 1
ATOM 650 C CA . GLY A 1 80 ? -11.741 13.345 -0.277 1.00 93.31 80 GLY A CA 1
ATOM 651 C C . GLY A 1 80 ? -10.811 12.366 0.449 1.00 93.31 80 GLY A C 1
ATOM 652 O O . GLY A 1 80 ? -9.646 12.232 0.081 1.00 93.31 80 GLY A O 1
ATOM 653 N N . TRP A 1 81 ? -11.331 11.631 1.438 1.00 92.44 81 TRP A N 1
ATOM 654 C CA . TRP A 1 81 ? -10.548 10.615 2.151 1.00 92.44 81 TRP A CA 1
ATOM 655 C C . TRP A 1 81 ? -10.175 9.424 1.266 1.00 92.44 81 TRP A C 1
ATOM 657 O O . TRP A 1 81 ? -9.069 8.907 1.392 1.00 92.44 81 TRP A O 1
ATOM 667 N N . GLY A 1 82 ? -11.064 9.012 0.359 1.00 92.06 82 GLY A N 1
ATOM 668 C CA . GLY A 1 82 ? -10.798 7.940 -0.598 1.00 92.06 82 GLY A CA 1
ATOM 669 C C . GLY A 1 82 ? -9.684 8.295 -1.580 1.00 92.06 82 GLY A C 1
ATOM 670 O O . GLY A 1 82 ? -8.794 7.481 -1.801 1.00 92.06 82 GLY A O 1
ATOM 671 N N . LEU A 1 83 ? -9.684 9.521 -2.113 1.00 92.62 83 LEU A N 1
ATOM 672 C CA . LEU A 1 83 ? -8.619 10.018 -2.985 1.00 92.62 83 LEU A CA 1
ATOM 673 C C . LEU A 1 83 ? -7.289 10.108 -2.240 1.00 92.62 83 LEU A C 1
ATOM 675 O O . LEU A 1 83 ? -6.294 9.613 -2.750 1.00 92.62 83 LEU A O 1
ATOM 679 N N . LEU A 1 84 ? -7.273 10.660 -1.022 1.00 94.44 84 LEU A N 1
ATOM 680 C CA . LEU A 1 84 ? -6.053 10.731 -0.213 1.00 94.44 84 LEU A CA 1
ATOM 681 C C . LEU A 1 84 ? -5.485 9.333 0.059 1.00 94.44 84 LEU A C 1
ATOM 683 O O . LEU A 1 84 ? -4.302 9.090 -0.176 1.00 94.44 84 LEU A O 1
ATOM 687 N N . LEU A 1 85 ? -6.331 8.403 0.510 1.00 91.94 85 LEU A N 1
ATOM 688 C CA . LEU A 1 85 ? -5.926 7.024 0.778 1.00 91.94 85 LEU A CA 1
ATOM 689 C C . LEU A 1 85 ? -5.424 6.328 -0.496 1.00 91.94 85 LEU A C 1
ATOM 691 O O . LEU A 1 85 ? -4.391 5.661 -0.465 1.00 91.94 85 LEU A O 1
ATOM 695 N N . GLY A 1 86 ? -6.121 6.525 -1.618 1.00 93.31 86 GLY A N 1
ATOM 696 C CA . GLY A 1 86 ? -5.734 5.999 -2.923 1.00 93.31 86 GLY A CA 1
ATOM 697 C C . GLY A 1 86 ? -4.390 6.547 -3.399 1.00 93.31 86 GLY A C 1
ATOM 698 O O . GLY A 1 86 ? -3.537 5.768 -3.807 1.00 93.31 86 GLY A O 1
ATOM 699 N N . SER A 1 87 ? -4.148 7.855 -3.281 1.00 93.38 87 SER A N 1
ATOM 700 C CA . SER A 1 87 ? -2.871 8.475 -3.656 1.00 93.38 87 SER A CA 1
ATOM 701 C C . SER A 1 87 ? -1.701 7.945 -2.828 1.00 93.38 87 SER A C 1
ATOM 703 O O . SER A 1 87 ? -0.649 7.636 -3.386 1.00 93.38 87 SER A O 1
ATOM 705 N N . VAL A 1 88 ? -1.881 7.790 -1.512 1.00 93.12 88 VAL A N 1
ATOM 706 C CA . VAL A 1 88 ? -0.847 7.212 -0.635 1.00 93.12 88 VAL A CA 1
ATOM 707 C C . VAL A 1 88 ? -0.567 5.755 -1.012 1.00 93.12 88 VAL A C 1
ATOM 709 O O . VAL A 1 88 ? 0.592 5.354 -1.103 1.00 93.12 88 VAL A O 1
ATOM 712 N N . ASN A 1 89 ? -1.610 4.967 -1.281 1.00 93.56 89 ASN A N 1
ATOM 713 C CA . ASN A 1 89 ? -1.454 3.564 -1.659 1.00 93.56 89 ASN A CA 1
ATOM 714 C C . ASN A 1 89 ? -0.833 3.398 -3.063 1.00 93.56 89 ASN A C 1
ATOM 716 O O . ASN A 1 89 ? -0.000 2.515 -3.257 1.00 93.56 89 ASN A O 1
ATOM 720 N N . PHE A 1 90 ? -1.144 4.295 -4.005 1.00 93.38 90 PHE A N 1
ATOM 721 C CA . PHE A 1 90 ? -0.510 4.332 -5.325 1.00 93.38 90 PHE A CA 1
ATOM 722 C C . PHE A 1 90 ? 0.982 4.623 -5.198 1.00 93.38 90 PHE A C 1
ATOM 724 O O . PHE A 1 90 ? 1.806 3.910 -5.767 1.00 93.38 90 PHE A O 1
ATOM 731 N N . GLY A 1 91 ? 1.335 5.630 -4.394 1.00 92.50 91 GLY A N 1
ATOM 732 C CA . GLY A 1 91 ? 2.729 5.929 -4.083 1.00 92.50 91 GLY A CA 1
ATOM 733 C C . GLY A 1 91 ? 3.445 4.722 -3.476 1.00 92.50 91 GLY A C 1
ATOM 734 O O . GLY A 1 91 ? 4.552 4.404 -3.896 1.00 92.50 91 GLY A O 1
ATOM 735 N N . SER A 1 92 ? 2.802 4.011 -2.545 1.00 92.56 92 SER A N 1
ATOM 736 C CA . SER A 1 92 ? 3.378 2.822 -1.906 1.00 92.56 92 SER A CA 1
ATOM 737 C C . SER A 1 92 ? 3.787 1.749 -2.919 1.00 92.56 92 SER A C 1
ATOM 739 O O . SER A 1 92 ? 4.948 1.344 -2.904 1.00 92.56 92 SER A O 1
ATOM 741 N N . ILE A 1 93 ? 2.896 1.329 -3.827 1.00 92.06 93 ILE A N 1
ATOM 742 C CA . ILE A 1 93 ? 3.245 0.295 -4.816 1.00 92.06 93 ILE A CA 1
ATOM 743 C C . ILE A 1 93 ? 4.239 0.810 -5.865 1.00 92.06 93 ILE A C 1
ATOM 745 O O . ILE A 1 93 ? 5.174 0.096 -6.220 1.00 92.06 93 ILE A O 1
ATOM 749 N N . TYR A 1 94 ? 4.097 2.065 -6.301 1.00 92.31 94 TYR A N 1
ATOM 750 C CA . TYR A 1 94 ? 5.006 2.687 -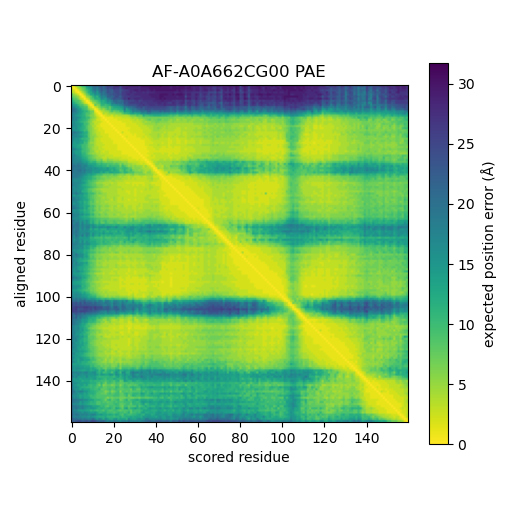7.263 1.00 92.31 94 TYR A CA 1
ATOM 751 C C . TYR A 1 94 ? 6.446 2.724 -6.738 1.00 92.31 94 TYR A C 1
ATOM 753 O O . TYR A 1 94 ? 7.374 2.285 -7.419 1.00 92.31 94 TYR A O 1
ATOM 761 N N . PHE A 1 95 ? 6.644 3.206 -5.508 1.00 91.56 95 PHE A N 1
ATOM 762 C CA . PHE A 1 95 ? 7.970 3.251 -4.897 1.00 91.56 95 PHE A CA 1
ATOM 763 C C . PHE A 1 95 ? 8.495 1.862 -4.538 1.00 91.56 95 PHE A C 1
ATOM 765 O O . PHE A 1 95 ? 9.701 1.656 -4.629 1.00 91.56 95 PHE A O 1
ATOM 772 N N . LEU A 1 96 ? 7.626 0.908 -4.185 1.00 91.69 96 LEU A N 1
ATOM 773 C CA . LEU A 1 96 ? 8.031 -0.477 -3.940 1.00 91.69 96 LEU A CA 1
ATOM 774 C C . LEU A 1 96 ? 8.612 -1.116 -5.207 1.00 91.69 96 LEU A C 1
ATOM 776 O O . LEU A 1 96 ? 9.722 -1.638 -5.171 1.00 91.69 96 LEU A O 1
ATOM 780 N N . VAL A 1 97 ? 7.902 -1.033 -6.334 1.00 90.56 97 VAL A N 1
ATOM 781 C CA . VAL A 1 97 ? 8.375 -1.591 -7.612 1.00 90.56 97 VAL A CA 1
ATOM 782 C C . VAL A 1 97 ? 9.641 -0.875 -8.082 1.00 90.56 97 VAL A C 1
ATOM 784 O O . VAL A 1 97 ? 10.597 -1.524 -8.495 1.00 90.56 97 VAL A O 1
ATOM 787 N N . ARG A 1 98 ? 9.714 0.449 -7.917 1.00 89.12 98 ARG A N 1
ATOM 788 C CA . ARG A 1 98 ? 10.930 1.211 -8.223 1.00 89.12 98 ARG A CA 1
ATOM 789 C C . ARG A 1 98 ? 12.111 0.830 -7.323 1.00 89.12 98 ARG A C 1
ATOM 791 O O . ARG A 1 98 ? 13.248 0.823 -7.779 1.00 89.12 98 ARG A O 1
ATOM 798 N N . ALA A 1 99 ? 11.861 0.492 -6.058 1.00 87.62 99 ALA A N 1
ATOM 799 C CA . ALA A 1 99 ? 12.891 -0.024 -5.161 1.00 87.62 99 ALA A CA 1
AT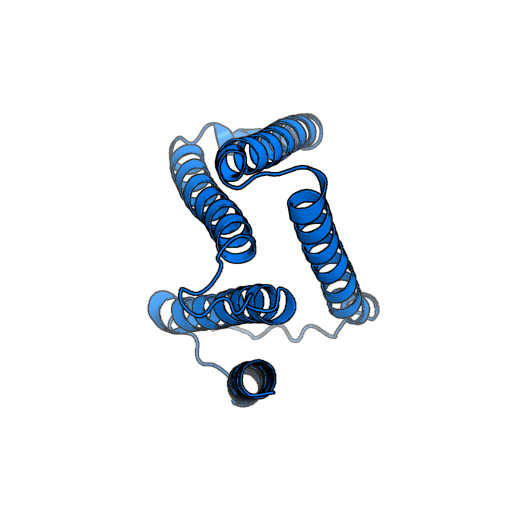OM 800 C C . ALA A 1 99 ? 13.376 -1.415 -5.593 1.00 87.62 99 ALA A C 1
ATOM 802 O O . ALA A 1 99 ? 14.565 -1.688 -5.482 1.00 87.62 99 ALA A O 1
ATOM 803 N N . LEU A 1 100 ? 12.495 -2.265 -6.135 1.00 86.19 100 LEU A N 1
ATOM 804 C CA . LEU A 1 100 ? 12.880 -3.564 -6.705 1.00 86.19 100 LEU A CA 1
ATOM 805 C C . LEU A 1 100 ? 13.765 -3.425 -7.956 1.00 86.19 100 LEU A C 1
ATOM 807 O O . LEU A 1 100 ? 14.610 -4.285 -8.188 1.00 86.19 100 LEU A O 1
ATOM 811 N N . HIS A 1 101 ? 13.611 -2.347 -8.730 1.00 82.38 101 HIS A N 1
ATOM 812 C CA . HIS A 1 101 ? 14.502 -2.010 -9.851 1.00 82.38 101 HIS A CA 1
ATOM 813 C C . HIS A 1 101 ? 15.810 -1.338 -9.430 1.00 82.38 101 HIS A C 1
ATOM 815 O O . HIS A 1 101 ? 16.751 -1.254 -10.225 1.00 82.38 101 HIS A O 1
ATOM 821 N N . TYR A 1 102 ? 15.884 -0.826 -8.200 1.00 78.38 102 TYR A N 1
ATOM 822 C CA . TYR A 1 102 ? 17.020 -0.030 -7.772 1.00 78.38 102 TYR A CA 1
ATOM 823 C C . TYR A 1 102 ? 18.290 -0.880 -7.690 1.00 78.38 102 TYR A C 1
ATOM 825 O O . TYR A 1 102 ? 18.407 -1.813 -6.895 1.00 78.38 102 TYR A O 1
ATOM 833 N N . THR A 1 103 ? 19.277 -0.500 -8.497 1.00 63.59 103 THR A N 1
ATOM 834 C CA . THR A 1 103 ? 20.626 -1.061 -8.461 1.00 63.59 103 THR A CA 1
ATOM 835 C C . THR A 1 103 ? 21.541 -0.071 -7.751 1.00 63.59 103 THR A C 1
ATOM 837 O O . THR A 1 103 ? 21.615 1.096 -8.141 1.00 63.59 103 THR A O 1
ATOM 840 N N . SER A 1 104 ? 22.230 -0.515 -6.696 1.00 58.72 104 SER A N 1
ATOM 841 C CA . SER A 1 104 ? 23.173 0.339 -5.970 1.00 58.72 104 SER A CA 1
ATOM 842 C C . SER A 1 104 ? 24.325 0.787 -6.890 1.00 58.72 104 SER A C 1
ATOM 844 O O . SER A 1 104 ? 24.755 -0.001 -7.737 1.00 58.72 104 SER A O 1
ATOM 846 N N . PRO A 1 105 ? 24.904 1.993 -6.710 1.00 54.31 105 PRO A N 1
ATOM 847 C CA . PRO A 1 105 ? 26.056 2.472 -7.486 1.00 54.31 105 PRO A CA 1
ATOM 848 C C . PRO A 1 105 ? 27.289 1.550 -7.450 1.00 54.31 105 PRO A C 1
ATOM 850 O O . PRO A 1 105 ? 28.171 1.666 -8.296 1.00 54.31 105 PRO A O 1
ATOM 853 N N . SER A 1 106 ? 27.357 0.630 -6.483 1.00 58.16 106 SER A N 1
ATOM 854 C CA . SER A 1 106 ? 28.382 -0.411 -6.353 1.00 58.16 106 SER A CA 1
ATOM 855 C C . SER A 1 106 ? 28.087 -1.701 -7.141 1.00 58.16 106 SER A C 1
ATOM 857 O O . SER A 1 106 ? 28.833 -2.669 -7.014 1.00 58.16 106 SER A O 1
ATOM 859 N N . GLY A 1 107 ? 27.010 -1.747 -7.936 1.00 55.47 107 GLY A N 1
ATOM 860 C CA . GLY A 1 107 ? 26.603 -2.919 -8.725 1.00 55.47 107 GLY A CA 1
ATOM 861 C C . GLY A 1 107 ? 25.923 -4.031 -7.916 1.00 55.47 107 GLY A C 1
ATOM 862 O O . GLY A 1 107 ? 25.624 -5.092 -8.457 1.00 55.47 107 GLY A O 1
ATOM 863 N N . MET A 1 108 ? 25.670 -3.804 -6.624 1.00 55.88 108 MET A N 1
ATOM 864 C CA . MET A 1 108 ? 24.957 -4.744 -5.761 1.00 55.88 108 MET A CA 1
ATOM 865 C C . MET A 1 108 ? 23.447 -4.513 -5.886 1.00 55.88 108 MET A C 1
ATOM 867 O O . MET A 1 108 ? 22.945 -3.438 -5.541 1.00 55.88 108 MET A O 1
ATOM 871 N N . HIS A 1 109 ? 22.724 -5.516 -6.386 1.00 64.31 109 HIS A N 1
ATOM 872 C CA . HIS A 1 109 ? 21.266 -5.546 -6.299 1.00 64.31 109 HIS A CA 1
ATOM 873 C C . HIS A 1 109 ? 20.862 -5.786 -4.848 1.00 64.31 109 HIS A C 1
ATOM 875 O O . HIS A 1 109 ? 21.391 -6.680 -4.191 1.00 64.31 109 HIS A O 1
ATOM 881 N N . MET A 1 110 ? 19.924 -4.986 -4.353 1.00 71.12 110 MET A N 1
ATOM 882 C CA . MET A 1 110 ? 19.342 -5.225 -3.042 1.00 71.12 110 MET A CA 1
ATOM 883 C C . MET A 1 110 ? 18.343 -6.375 -3.161 1.00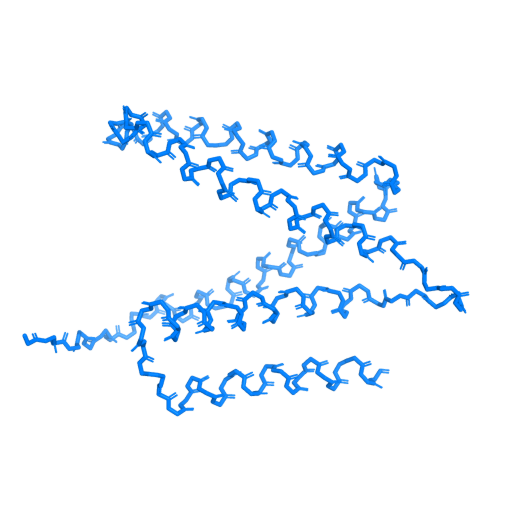 71.12 110 MET A C 1
ATOM 885 O O . MET A 1 110 ? 17.465 -6.350 -4.027 1.00 71.12 110 MET A O 1
ATOM 889 N N . ASP A 1 111 ? 18.480 -7.393 -2.315 1.00 80.69 111 ASP A N 1
ATOM 890 C CA . ASP A 1 111 ? 17.615 -8.564 -2.396 1.00 80.69 111 ASP A CA 1
ATOM 891 C C . ASP A 1 111 ? 16.146 -8.177 -2.215 1.00 80.69 111 ASP A C 1
ATOM 893 O O . ASP A 1 111 ? 15.767 -7.483 -1.268 1.00 80.69 111 ASP A O 1
ATOM 897 N N . SER A 1 112 ? 15.276 -8.673 -3.100 1.00 83.06 112 SER A N 1
ATOM 898 C CA . SER A 1 112 ? 13.843 -8.351 -3.039 1.00 83.06 112 SER A CA 1
ATOM 899 C C . SER A 1 112 ? 13.232 -8.728 -1.687 1.00 83.06 112 SER A C 1
ATOM 901 O O . SER A 1 112 ? 12.341 -8.041 -1.203 1.00 83.06 112 SER A O 1
ATOM 903 N N . SER A 1 113 ? 13.734 -9.790 -1.052 1.00 83.44 113 SER A N 1
ATOM 904 C CA . SER A 1 113 ? 13.305 -10.227 0.279 1.00 83.44 113 SER A CA 1
ATOM 905 C C . SER A 1 113 ? 13.545 -9.156 1.348 1.00 83.44 113 SER A C 1
ATOM 907 O O . SER A 1 113 ? 12.715 -8.990 2.241 1.00 83.44 113 SER A O 1
ATOM 909 N N . VAL A 1 114 ? 14.634 -8.387 1.230 1.00 84.00 114 VAL A N 1
ATOM 910 C CA . VAL A 1 114 ? 14.935 -7.259 2.120 1.00 84.00 114 VAL A CA 1
ATOM 911 C C . VAL A 1 114 ? 13.929 -6.137 1.889 1.00 84.00 114 VAL A C 1
ATOM 913 O O . VAL A 1 114 ? 13.382 -5.593 2.844 1.00 84.00 114 VAL A O 1
ATOM 916 N N . ILE A 1 115 ? 13.642 -5.822 0.624 1.00 88.12 115 ILE A N 1
ATOM 917 C CA . ILE A 1 115 ? 12.713 -4.750 0.241 1.00 88.12 115 ILE A CA 1
ATOM 918 C C . ILE A 1 115 ? 11.287 -5.066 0.722 1.00 88.12 115 ILE A C 1
ATOM 920 O O . ILE A 1 115 ? 10.662 -4.234 1.385 1.00 88.12 115 ILE A O 1
ATOM 924 N N . PHE A 1 116 ? 10.784 -6.278 0.464 1.00 87.44 116 PHE A N 1
ATOM 925 C CA . PHE A 1 116 ? 9.464 -6.708 0.944 1.00 87.44 116 PHE A CA 1
ATOM 926 C C . PHE A 1 116 ? 9.412 -6.806 2.475 1.00 87.44 116 PHE A C 1
ATOM 928 O O . PHE A 1 116 ? 8.452 -6.334 3.088 1.00 87.44 116 PHE A O 1
ATOM 935 N N . GLY A 1 117 ? 10.461 -7.340 3.112 1.00 86.12 117 GLY A N 1
ATOM 936 C CA . GLY A 1 117 ? 10.576 -7.384 4.572 1.00 86.12 117 GLY A CA 1
ATOM 937 C C . GLY A 1 117 ? 10.521 -5.989 5.198 1.00 86.12 117 GLY A C 1
ATOM 938 O O . GLY A 1 117 ? 9.765 -5.759 6.146 1.00 86.12 117 GLY A O 1
ATOM 939 N N . ALA A 1 118 ? 11.256 -5.035 4.621 1.00 85.69 118 ALA A N 1
ATOM 940 C CA . ALA A 1 118 ? 11.282 -3.645 5.064 1.00 85.69 118 ALA A CA 1
ATOM 941 C C . ALA A 1 118 ? 9.922 -2.972 4.898 1.00 85.69 118 ALA A C 1
ATOM 943 O O . ALA A 1 118 ? 9.471 -2.286 5.819 1.00 85.69 118 ALA A O 1
ATOM 944 N N . ASN A 1 119 ? 9.237 -3.206 3.777 1.00 89.44 119 ASN A N 1
ATOM 945 C CA . ASN A 1 119 ? 7.896 -2.679 3.541 1.00 89.44 119 ASN A CA 1
ATOM 946 C C . ASN A 1 119 ? 6.898 -3.198 4.591 1.00 89.44 119 ASN A C 1
ATOM 948 O O . ASN A 1 119 ? 6.240 -2.403 5.267 1.00 89.44 119 ASN A O 1
ATOM 952 N N . ASN A 1 120 ? 6.846 -4.516 4.802 1.00 88.12 120 ASN A N 1
ATOM 953 C CA . ASN A 1 120 ? 5.909 -5.143 5.738 1.00 88.12 120 ASN A CA 1
ATOM 954 C C . ASN A 1 120 ? 6.132 -4.673 7.184 1.00 88.12 120 ASN A C 1
ATOM 956 O O . ASN A 1 120 ? 5.176 -4.349 7.894 1.00 88.12 120 ASN A O 1
ATOM 960 N N . ILE A 1 121 ? 7.387 -4.546 7.617 1.00 84.88 121 ILE A N 1
ATOM 961 C CA . ILE A 1 121 ? 7.706 -4.072 8.971 1.00 84.88 121 ILE A CA 1
ATOM 962 C C . ILE A 1 121 ? 7.475 -2.568 9.126 1.00 84.88 121 ILE A C 1
ATOM 964 O O . ILE A 1 121 ? 6.991 -2.139 10.174 1.00 84.88 121 ILE A O 1
ATOM 968 N N . SER A 1 122 ? 7.731 -1.770 8.087 1.00 86.31 122 SER A N 1
ATOM 969 C CA . SER A 1 122 ? 7.427 -0.333 8.102 1.00 86.31 122 SER A CA 1
ATOM 970 C C . SER A 1 122 ? 5.930 -0.078 8.265 1.00 86.31 122 SER A C 1
ATOM 972 O O . SER A 1 122 ? 5.547 0.788 9.049 1.00 86.31 122 SER A O 1
ATOM 974 N N . ILE A 1 123 ? 5.071 -0.862 7.603 1.00 87.19 123 ILE A N 1
ATOM 975 C CA . ILE A 1 123 ? 3.612 -0.760 7.764 1.00 87.19 123 ILE A CA 1
ATOM 976 C C . ILE A 1 123 ? 3.208 -1.033 9.218 1.00 87.19 123 ILE A C 1
ATOM 978 O O . ILE A 1 123 ? 2.441 -0.259 9.797 1.00 87.19 123 ILE A O 1
ATOM 982 N N . VAL A 1 124 ? 3.745 -2.091 9.836 1.00 84.50 124 VAL A N 1
ATOM 983 C CA . VAL A 1 124 ? 3.471 -2.422 11.246 1.00 84.50 124 VAL A CA 1
ATOM 984 C C . VAL A 1 124 ? 3.973 -1.313 12.173 1.00 84.50 124 VAL A C 1
ATOM 986 O O . VAL A 1 124 ? 3.216 -0.830 13.016 1.00 84.50 124 VAL A O 1
ATOM 989 N N . ALA A 1 125 ? 5.217 -0.862 11.999 1.00 84.06 125 ALA A N 1
ATOM 990 C CA . ALA A 1 125 ? 5.827 0.171 12.832 1.00 84.06 125 ALA A CA 1
ATOM 991 C C . ALA A 1 125 ? 5.082 1.512 12.734 1.00 84.06 125 ALA A C 1
ATOM 993 O O . ALA A 1 125 ? 4.764 2.113 13.762 1.00 84.06 125 ALA A O 1
ATOM 994 N N . LEU A 1 126 ? 4.743 1.958 11.520 1.00 87.38 126 LEU A N 1
ATOM 995 C CA . LEU A 1 126 ? 3.976 3.186 11.300 1.00 87.38 126 LEU A CA 1
ATOM 996 C C . LEU A 1 126 ? 2.561 3.077 11.868 1.00 87.38 126 LEU A C 1
ATOM 998 O O . LEU A 1 126 ? 2.088 4.026 12.490 1.00 87.38 126 LEU A O 1
ATOM 1002 N N . SER A 1 127 ? 1.904 1.925 11.722 1.00 85.88 127 SER A N 1
ATOM 1003 C CA . SER A 1 127 ? 0.571 1.702 12.299 1.00 85.88 127 SER A CA 1
ATOM 1004 C C . SER A 1 127 ? 0.601 1.809 13.825 1.00 85.88 127 SER A C 1
ATOM 1006 O O . SER A 1 127 ? -0.245 2.481 14.414 1.00 85.88 127 SER A O 1
ATOM 1008 N N . VAL A 1 128 ? 1.613 1.214 14.467 1.00 84.75 128 VAL A N 1
ATOM 1009 C CA . VAL A 1 128 ? 1.814 1.316 15.919 1.00 84.75 128 VAL A CA 1
ATOM 1010 C C . VAL A 1 128 ? 2.124 2.754 16.335 1.00 84.75 128 VAL A C 1
ATOM 1012 O O . VAL A 1 128 ? 1.547 3.247 17.304 1.00 84.75 128 VAL A O 1
ATOM 1015 N N . LEU A 1 129 ? 2.993 3.452 15.600 1.00 85.69 129 LEU A N 1
ATOM 1016 C CA . LEU A 1 129 ? 3.352 4.839 15.893 1.00 85.69 129 LEU A CA 1
ATOM 1017 C C . LEU A 1 129 ? 2.137 5.770 15.790 1.00 85.69 129 LEU A C 1
ATOM 1019 O O . LEU A 1 129 ? 1.903 6.582 16.684 1.00 85.69 129 LEU A O 1
ATOM 1023 N N . ILE A 1 130 ? 1.333 5.630 14.735 1.00 86.88 130 ILE A N 1
ATOM 1024 C CA . ILE A 1 130 ? 0.090 6.391 14.561 1.00 86.88 130 ILE A CA 1
ATOM 1025 C C . ILE A 1 130 ? -0.906 6.041 15.678 1.00 86.88 130 ILE A C 1
ATOM 1027 O O . ILE A 1 130 ? -1.500 6.949 16.259 1.00 86.88 130 ILE A O 1
ATOM 1031 N N . GLY A 1 131 ? -1.036 4.760 16.040 1.00 85.44 131 GLY A N 1
ATOM 1032 C CA . GLY A 1 131 ? -1.821 4.292 17.192 1.00 85.44 131 GLY A CA 1
ATOM 1033 C C . GLY A 1 131 ? -1.445 4.999 18.500 1.00 85.44 131 GLY A C 1
ATOM 1034 O O . GLY A 1 131 ? -2.295 5.543 19.209 1.00 85.44 131 GLY A O 1
ATOM 1035 N N . LEU A 1 132 ? -0.144 5.072 18.782 1.00 83.56 132 LEU A N 1
ATOM 1036 C CA . LEU A 1 132 ? 0.403 5.743 19.961 1.00 83.56 132 LEU A CA 1
ATOM 1037 C C . LEU A 1 132 ? 0.179 7.260 19.941 1.00 83.56 132 LEU A C 1
ATOM 1039 O O . LEU A 1 132 ? -0.218 7.832 20.954 1.00 83.56 132 LEU A O 1
ATOM 1043 N N . LEU A 1 133 ? 0.444 7.927 18.816 1.00 86.44 133 LEU A N 1
ATOM 1044 C CA . LEU A 1 133 ? 0.433 9.393 18.746 1.00 86.44 133 LEU A CA 1
ATOM 1045 C C . LEU A 1 133 ? -0.980 9.970 18.596 1.00 86.44 133 LEU A C 1
ATOM 1047 O O . LEU A 1 133 ? -1.322 10.942 19.271 1.00 86.44 133 LEU A O 1
ATOM 1051 N N . VAL A 1 134 ? -1.801 9.380 17.724 1.00 89.19 134 VAL A N 1
ATOM 1052 C CA . VAL A 1 134 ? -3.133 9.900 17.377 1.00 89.19 134 VAL A CA 1
ATOM 1053 C C . VAL A 1 134 ? -4.185 9.410 18.364 1.00 89.19 134 VAL A C 1
ATOM 1055 O O . VAL A 1 134 ? -4.972 10.208 18.873 1.00 89.19 134 VAL A O 1
ATOM 1058 N N . PHE A 1 135 ? -4.184 8.111 18.668 1.00 84.50 135 PHE A N 1
ATOM 1059 C CA . PHE A 1 135 ? -5.194 7.498 19.535 1.00 84.50 135 PHE A CA 1
ATOM 1060 C C . PHE A 1 135 ? -4.760 7.422 21.004 1.00 84.50 135 PHE A C 1
ATOM 1062 O O . PHE A 1 135 ? -5.587 7.119 21.866 1.00 84.50 135 PHE A O 1
ATOM 1069 N N . LYS A 1 136 ? -3.493 7.750 21.310 1.00 83.06 136 LYS A N 1
ATOM 1070 C CA . LYS A 1 136 ? -2.916 7.687 22.666 1.00 83.06 136 LYS A CA 1
ATOM 1071 C C . LYS A 1 136 ? -3.096 6.308 23.302 1.00 83.06 136 LYS A C 1
ATOM 1073 O O . LYS A 1 136 ? -3.344 6.191 24.506 1.00 83.06 136 LYS A O 1
ATOM 1078 N N . GLU A 1 137 ? -2.995 5.263 22.484 1.00 78.25 137 GLU A N 1
ATOM 1079 C CA . GLU A 1 137 ? -3.161 3.889 22.942 1.00 78.25 137 GLU A CA 1
ATOM 1080 C C . GLU A 1 137 ? -2.050 3.490 23.915 1.00 78.25 137 GLU A C 1
ATOM 1082 O O . GLU A 1 137 ? -0.873 3.789 23.726 1.00 78.25 137 GLU A O 1
ATOM 1087 N N . LYS A 1 138 ? -2.421 2.773 24.979 1.00 77.88 138 LYS A N 1
ATOM 1088 C CA . LYS A 1 138 ? -1.450 2.165 25.892 1.00 77.88 138 LYS A CA 1
ATOM 1089 C C . LYS A 1 138 ? -1.141 0.759 25.403 1.00 77.88 138 LYS A C 1
ATOM 1091 O O . LYS A 1 138 ? -1.924 -0.164 25.626 1.00 77.88 138 LYS A O 1
ATOM 1096 N N . LEU A 1 139 ? 0.005 0.596 24.749 1.00 75.00 139 LEU A N 1
ATOM 1097 C CA . LEU A 1 139 ? 0.475 -0.717 24.322 1.00 75.00 139 LEU A CA 1
ATOM 1098 C C . LEU A 1 139 ? 0.768 -1.606 25.532 1.00 75.00 139 LEU A C 1
ATOM 1100 O O . LEU A 1 139 ? 1.443 -1.203 26.481 1.00 75.00 139 LEU A O 1
ATOM 1104 N N . LYS A 1 140 ? 0.283 -2.847 25.476 1.00 82.94 140 LYS A N 1
ATOM 1105 C CA . LYS A 1 140 ? 0.680 -3.889 26.425 1.00 82.94 140 LYS A CA 1
ATOM 1106 C C . LYS A 1 140 ? 2.126 -4.308 26.149 1.00 82.94 140 LYS A C 1
ATOM 1108 O O . LYS A 1 140 ? 2.595 -4.225 25.016 1.00 82.94 140 LYS A O 1
ATOM 1113 N N . LEU A 1 141 ? 2.802 -4.836 27.171 1.00 81.62 141 LEU A N 1
ATOM 1114 C CA . LEU A 1 141 ? 4.185 -5.314 27.058 1.00 81.62 141 LEU A CA 1
ATOM 1115 C C . LEU A 1 141 ? 4.359 -6.344 25.925 1.00 81.62 141 LEU A C 1
ATOM 1117 O O . LEU A 1 141 ? 5.339 -6.291 25.195 1.00 81.62 141 LEU A O 1
ATOM 1121 N N . ILE A 1 142 ? 3.367 -7.219 25.717 1.00 80.00 142 ILE A N 1
ATOM 1122 C CA . ILE A 1 142 ? 3.367 -8.223 24.641 1.00 80.00 142 ILE A CA 1
ATOM 1123 C C . ILE A 1 142 ? 3.410 -7.591 23.235 1.00 80.00 142 ILE A C 1
ATOM 1125 O O . ILE A 1 142 ? 4.112 -8.087 22.360 1.00 80.00 142 ILE A O 1
ATOM 1129 N N . ASN A 1 143 ? 2.722 -6.463 23.024 1.00 79.88 143 ASN A N 1
ATOM 1130 C CA . ASN A 1 143 ? 2.726 -5.745 21.748 1.00 79.88 143 ASN A CA 1
ATOM 1131 C C . ASN A 1 143 ? 4.090 -5.091 21.502 1.00 79.88 143 ASN A C 1
ATOM 1133 O O . ASN A 1 143 ? 4.607 -5.150 20.392 1.00 79.88 143 ASN A O 1
ATOM 1137 N N . TRP A 1 144 ? 4.694 -4.520 22.549 1.00 81.12 144 TRP A N 1
ATOM 1138 C CA . TRP A 1 144 ? 6.048 -3.965 22.485 1.00 81.12 144 TRP A CA 1
ATOM 1139 C C . TRP A 1 144 ? 7.094 -5.025 22.145 1.00 81.12 144 TRP A C 1
ATOM 1141 O O . TRP A 1 144 ? 7.938 -4.787 21.285 1.00 81.12 144 TRP A O 1
ATOM 1151 N N . ILE A 1 145 ? 7.002 -6.207 22.763 1.00 84.88 145 ILE A N 1
ATOM 1152 C CA . ILE A 1 145 ? 7.874 -7.341 22.438 1.00 84.88 145 ILE A CA 1
ATOM 1153 C C . ILE A 1 145 ? 7.719 -7.719 20.961 1.00 84.88 145 ILE A C 1
ATOM 1155 O O . ILE A 1 145 ? 8.725 -7.885 20.281 1.00 84.88 145 ILE A O 1
ATOM 1159 N N . GLY A 1 146 ? 6.490 -7.791 20.439 1.00 79.56 146 GLY A N 1
ATOM 1160 C CA . GLY A 1 146 ? 6.245 -8.088 19.023 1.00 79.56 146 GLY A CA 1
ATOM 1161 C C . GLY A 1 146 ? 6.864 -7.064 18.062 1.00 79.56 146 GLY A C 1
ATOM 1162 O O . GLY A 1 146 ? 7.466 -7.450 17.059 1.00 79.56 146 GLY A O 1
ATOM 1163 N N . VAL A 1 147 ? 6.775 -5.770 18.385 1.00 78.69 147 VAL A N 1
ATOM 1164 C CA . VAL A 1 147 ? 7.384 -4.691 17.584 1.00 78.69 147 VAL A CA 1
ATOM 1165 C C . VAL A 1 147 ? 8.908 -4.798 17.585 1.00 78.69 147 VAL A C 1
ATOM 1167 O O . VAL A 1 147 ? 9.521 -4.791 16.518 1.00 78.69 147 VAL A O 1
ATOM 1170 N N . VAL A 1 148 ? 9.520 -4.946 18.764 1.00 84.19 148 VAL A N 1
ATOM 1171 C CA . VAL A 1 148 ? 10.980 -5.079 18.897 1.00 84.19 148 VAL A CA 1
ATOM 1172 C C . VAL A 1 148 ? 11.478 -6.342 18.196 1.00 84.19 148 VAL A C 1
ATOM 1174 O O . VAL A 1 148 ? 12.465 -6.286 17.469 1.00 84.19 148 VAL A O 1
ATOM 1177 N N . LEU A 1 149 ? 10.776 -7.466 18.356 1.00 83.19 149 LEU A N 1
ATOM 1178 C CA . LEU A 1 149 ? 11.136 -8.732 17.722 1.00 83.19 149 LEU A CA 1
ATOM 1179 C C . LEU A 1 149 ? 11.058 -8.647 16.192 1.00 83.19 149 LEU A C 1
ATOM 1181 O O . LEU A 1 149 ? 11.956 -9.137 15.516 1.00 83.19 149 LEU A O 1
ATOM 1185 N N . SER A 1 150 ? 10.031 -7.984 15.651 1.00 76.19 150 SER A N 1
ATOM 1186 C CA . SER A 1 150 ? 9.905 -7.761 14.204 1.00 76.19 150 SER A CA 1
ATOM 1187 C C . SER A 1 150 ? 11.057 -6.902 13.679 1.00 76.19 150 SER A C 1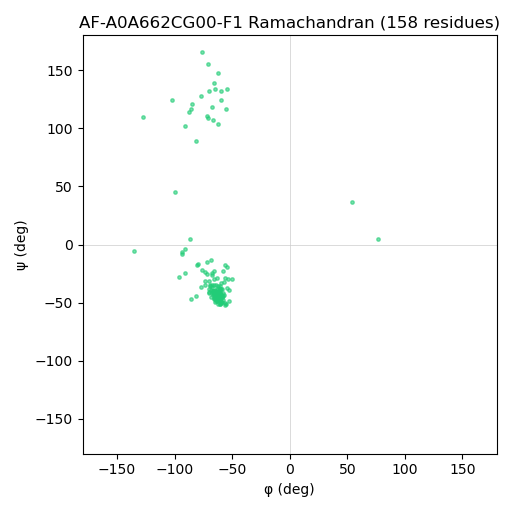
ATOM 1189 O O . SER A 1 150 ? 11.700 -7.267 12.700 1.00 76.19 150 SER A O 1
ATOM 1191 N N . ALA A 1 151 ? 11.378 -5.801 14.366 1.00 77.12 151 ALA A N 1
ATOM 1192 C CA . ALA A 1 151 ? 12.492 -4.932 13.992 1.00 77.12 151 ALA A CA 1
ATOM 1193 C C . ALA A 1 151 ? 13.847 -5.660 14.039 1.00 77.12 151 ALA A C 1
ATOM 1195 O O . ALA A 1 151 ? 14.651 -5.516 13.121 1.00 77.12 151 ALA A O 1
ATOM 1196 N N . LEU A 1 152 ? 14.087 -6.480 15.069 1.00 83.00 152 LEU A N 1
ATOM 1197 C CA . LEU A 1 152 ? 15.297 -7.301 15.173 1.00 83.00 152 LEU A CA 1
ATOM 1198 C C . LEU A 1 152 ? 15.380 -8.355 14.065 1.00 83.00 152 LEU A C 1
ATOM 1200 O O . LEU A 1 152 ? 16.453 -8.550 13.501 1.00 83.00 152 LEU A O 1
ATOM 1204 N N . ALA A 1 153 ? 14.263 -9.007 13.727 1.00 78.00 153 ALA A N 1
ATOM 1205 C CA . ALA A 1 153 ? 14.216 -9.975 12.636 1.00 78.00 153 ALA A CA 1
ATOM 1206 C C . ALA A 1 153 ? 14.582 -9.330 11.290 1.00 78.00 153 ALA A C 1
ATOM 1208 O O . ALA A 1 153 ? 15.377 -9.903 10.549 1.00 78.00 153 ALA A O 1
ATOM 1209 N N . LEU A 1 154 ? 14.076 -8.121 11.004 1.00 71.50 154 LEU A N 1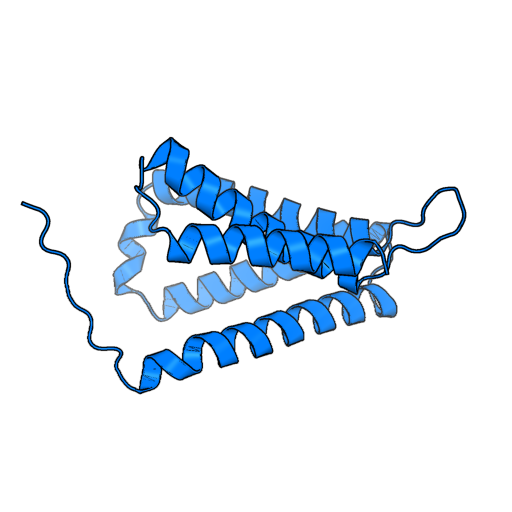
ATOM 1210 C CA . LEU A 1 154 ? 14.497 -7.360 9.823 1.00 71.50 154 LEU A CA 1
ATOM 1211 C C . LEU A 1 154 ? 15.991 -7.063 9.849 1.00 71.50 154 LEU A C 1
ATOM 1213 O O . LEU A 1 154 ? 16.666 -7.282 8.855 1.00 71.50 154 LEU A O 1
ATOM 1217 N N . LEU A 1 155 ? 16.488 -6.545 10.974 1.00 75.75 155 LEU A N 1
ATOM 1218 C CA . LEU A 1 155 ? 17.869 -6.089 11.092 1.00 75.75 155 LEU A CA 1
ATOM 1219 C C . LEU A 1 155 ? 18.839 -7.250 10.843 1.00 75.75 155 LEU A C 1
ATOM 1221 O O . LEU A 1 155 ? 19.783 -7.112 10.067 1.00 75.75 155 LEU A O 1
ATOM 1225 N N . LEU A 1 156 ? 18.551 -8.416 11.429 1.00 75.62 156 LEU A N 1
ATOM 1226 C CA . LEU A 1 156 ? 19.283 -9.651 11.153 1.00 75.62 156 LEU A CA 1
ATOM 1227 C C . LEU A 1 156 ? 19.192 -10.046 9.676 1.00 75.62 156 LEU A C 1
ATOM 1229 O O . LEU A 1 156 ? 20.207 -10.397 9.091 1.00 75.62 156 LEU A O 1
ATOM 1233 N N . PHE A 1 157 ? 18.012 -9.947 9.065 1.00 69.38 157 PHE A N 1
ATOM 1234 C CA . PHE A 1 157 ? 17.819 -10.278 7.654 1.00 69.38 157 PHE A CA 1
ATOM 1235 C C . PHE A 1 157 ? 18.567 -9.334 6.700 1.00 69.38 157 PHE A C 1
ATOM 1237 O O . PHE A 1 157 ? 19.030 -9.773 5.662 1.00 69.38 157 PHE A O 1
ATOM 1244 N N . THR A 1 158 ? 18.693 -8.048 7.035 1.00 66.19 158 THR A N 1
ATOM 1245 C CA . THR A 1 158 ? 19.479 -7.073 6.254 1.00 66.19 158 THR A CA 1
ATOM 1246 C C . THR A 1 158 ? 20.989 -7.202 6.432 1.00 66.19 158 THR A C 1
ATOM 1248 O O . THR A 1 158 ? 21.733 -6.664 5.618 1.00 66.19 158 THR A O 1
ATOM 1251 N N . LEU A 1 159 ? 21.444 -7.802 7.537 1.00 66.94 159 LEU A N 1
ATOM 1252 C CA . LEU A 1 159 ? 22.866 -7.926 7.874 1.00 66.94 159 LEU A CA 1
ATOM 1253 C C . LEU A 1 159 ? 23.487 -9.223 7.328 1.00 66.94 159 LEU A C 1
ATOM 1255 O O . LEU A 1 159 ? 24.707 -9.290 7.176 1.00 66.94 159 LEU A O 1
ATOM 1259 N N . VAL A 1 160 ? 22.652 -10.238 7.098 1.00 52.47 160 VAL A N 1
ATOM 1260 C CA . VAL A 1 160 ? 22.993 -11.517 6.455 1.00 52.47 160 VAL A CA 1
ATOM 1261 C C . VAL A 1 160 ? 22.951 -11.353 4.945 1.00 52.47 160 VAL A C 1
ATOM 1263 O O . VAL A 1 160 ? 23.899 -11.851 4.300 1.00 52.47 160 VAL A O 1
#